Protein AF-K2DZ84-F1 (afdb_monomer)

Nearest PDB structures (foldseek):
  3q5f-assembly1_B  TM=2.623E-01  e=5.141E+00  Salmonella enterica subsp. enterica serovar Typhimurium
  3pfi-assembly1_A  TM=2.695E-01  e=9.584E+00  Campylobacter jejuni subsp. jejuni NCTC 11168 = ATCC 700819
  2rgx-assembly1_A  TM=2.648E-01  e=9.584E+00  Aquifex aeolicus

Secondary structure (DSSP, 8-state):
---HHHHHHHHTTTPPSSEEHHHHHHHHTTSEEEEETTEEEEHHHHHHH-S-SEESSHHHHHHHHHHHH-

Solvent-accessible surface area (backbone atoms only — not comparable to full-atom values): 4062 Å² total; per-residue (Å²): 135,84,52,22,46,62,39,50,48,59,70,48,68,82,66,72,65,65,38,40,44,65,55,47,35,74,76,41,16,86,42,74,33,47,49,48,90,95,49,72,40,46,39,35,61,58,58,68,70,40,87,65,64,56,33,74,40,68,65,52,50,34,48,47,48,42,72,76,71,105

Radius of gyration: 10.65 Å; Cα contacts (8 Å, |Δi|>4): 95; chains: 1; bounding box: 28×24×22 Å

Mean predicted aligned error: 4.3 Å

Structure (mmCIF, N/CA/C/O backbone):
data_AF-K2DZ84-F1
#
_entry.id   AF-K2DZ84-F1
#
loop_
_atom_site.group_PDB
_atom_site.id
_atom_site.type_symbol
_atom_site.label_atom_id
_atom_site.label_alt_id
_atom_site.label_comp_id
_atom_site.label_asym_id
_atom_site.label_entity_id
_atom_site.label_seq_id
_atom_site.pdbx_PDB_ins_code
_atom_site.Cartn_x
_atom_site.Cartn_y
_atom_site.Cartn_z
_atom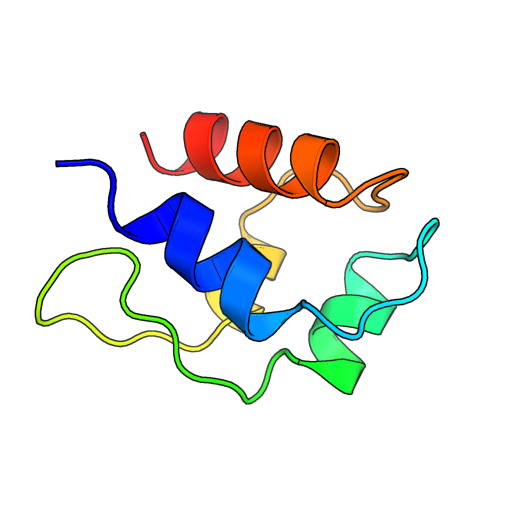_site.occupancy
_atom_site.B_iso_or_equiv
_atom_site.auth_seq_id
_atom_site.auth_comp_id
_atom_site.auth_asym_id
_atom_site.auth_atom_id
_atom_site.pdbx_PDB_model_num
ATOM 1 N N . MET A 1 1 ? -6.846 16.515 -12.808 1.00 43.59 1 MET A N 1
ATOM 2 C CA . MET A 1 1 ? -6.882 16.697 -11.339 1.00 43.59 1 MET A CA 1
ATOM 3 C C . MET A 1 1 ? -6.380 15.407 -10.699 1.00 43.59 1 MET A C 1
ATOM 5 O O . MET A 1 1 ? -7.183 14.562 -10.341 1.00 43.59 1 MET A O 1
ATOM 9 N N . ALA A 1 2 ? -5.062 15.213 -10.638 1.00 50.59 2 ALA A N 1
ATOM 10 C CA . ALA A 1 2 ? -4.450 13.994 -10.105 1.00 50.59 2 ALA A CA 1
ATOM 11 C C . ALA A 1 2 ? -4.286 14.113 -8.579 1.00 50.59 2 ALA A C 1
ATOM 13 O O . ALA A 1 2 ? -3.197 14.363 -8.076 1.00 50.59 2 ALA A O 1
ATOM 14 N N . TYR A 1 3 ? -5.390 14.033 -7.833 1.00 56.91 3 TYR A N 1
ATOM 15 C CA . TYR A 1 3 ? -5.337 14.030 -6.362 1.00 56.91 3 TYR A CA 1
ATOM 16 C C . TYR A 1 3 ? -5.030 12.640 -5.790 1.00 56.91 3 TYR A C 1
ATOM 18 O O . TYR A 1 3 ? -4.640 12.524 -4.628 1.00 56.91 3 TYR A O 1
ATOM 26 N N . GLY A 1 4 ? -5.192 11.590 -6.595 1.00 66.31 4 GLY A N 1
ATOM 27 C CA . GLY A 1 4 ? -5.216 10.235 -6.079 1.00 66.31 4 GLY A CA 1
ATOM 28 C C . GLY A 1 4 ? -3.854 9.632 -5.760 1.00 66.31 4 GLY A C 1
ATOM 29 O O . GLY A 1 4 ? -3.682 9.094 -4.667 1.00 66.31 4 GLY A O 1
ATOM 30 N N . ALA A 1 5 ? -2.864 9.795 -6.641 1.00 72.69 5 ALA A N 1
ATOM 31 C CA . ALA A 1 5 ? -1.535 9.218 -6.428 1.00 72.69 5 ALA A CA 1
ATOM 32 C C . ALA A 1 5 ? -0.847 9.828 -5.185 1.00 72.69 5 ALA A C 1
ATOM 34 O O . ALA A 1 5 ? -0.416 9.102 -4.291 1.00 72.69 5 ALA A O 1
ATOM 35 N N . ALA A 1 6 ? -0.922 11.157 -5.034 1.00 78.12 6 ALA A N 1
ATOM 36 C CA . ALA A 1 6 ? -0.426 11.882 -3.858 1.00 78.12 6 ALA A CA 1
ATOM 37 C C . ALA A 1 6 ? -1.138 11.498 -2.540 1.00 78.12 6 ALA A C 1
ATOM 39 O O . ALA A 1 6 ? -0.553 11.547 -1.454 1.00 78.12 6 ALA A O 1
ATOM 40 N N . SER A 1 7 ? -2.423 11.132 -2.607 1.00 82.50 7 SER A N 1
ATOM 41 C CA . SER A 1 7 ? -3.185 10.690 -1.432 1.00 82.50 7 SER A CA 1
ATOM 42 C C . SER A 1 7 ? -2.741 9.306 -0.959 1.00 82.50 7 SER A C 1
ATOM 44 O O . SER A 1 7 ? -2.689 9.060 0.249 1.00 82.50 7 SER A O 1
ATOM 46 N N . ILE A 1 8 ? -2.348 8.433 -1.890 1.00 82.88 8 ILE A N 1
ATOM 47 C CA . ILE A 1 8 ? -1.793 7.111 -1.589 1.00 82.88 8 ILE A CA 1
ATOM 48 C C . ILE A 1 8 ? -0.407 7.244 -0.960 1.00 82.88 8 ILE A C 1
ATOM 50 O O . ILE A 1 8 ? -0.205 6.730 0.141 1.00 82.88 8 ILE A O 1
ATOM 54 N N . THR A 1 9 ? 0.507 8.016 -1.559 1.00 82.44 9 THR A N 1
ATOM 55 C CA . THR A 1 9 ? 1.833 8.278 -0.965 1.00 82.44 9 THR A CA 1
ATOM 56 C C . THR A 1 9 ? 1.726 8.926 0.417 1.00 82.44 9 THR A C 1
ATOM 58 O O . THR A 1 9 ? 2.502 8.612 1.320 1.00 82.44 9 THR A O 1
ATOM 61 N N . LYS A 1 10 ? 0.709 9.762 0.658 1.00 84.94 10 LYS A N 1
ATOM 62 C CA . LYS A 1 10 ? 0.423 10.287 2.002 1.00 84.94 10 LYS A CA 1
ATOM 63 C C . LYS A 1 10 ? -0.069 9.207 2.972 1.00 84.94 10 LYS A C 1
ATOM 65 O O . LYS A 1 10 ? 0.336 9.217 4.136 1.00 84.94 10 LYS A O 1
ATOM 70 N N . ALA A 1 11 ? -0.923 8.285 2.529 1.00 86.69 11 ALA A N 1
ATOM 71 C CA . ALA A 1 11 ? -1.437 7.195 3.360 1.00 86.69 11 ALA A CA 1
ATOM 72 C C . ALA A 1 11 ? -0.331 6.223 3.808 1.00 86.69 11 ALA A C 1
ATOM 74 O O . ALA A 1 11 ? -0.392 5.706 4.929 1.00 86.69 11 ALA A O 1
ATO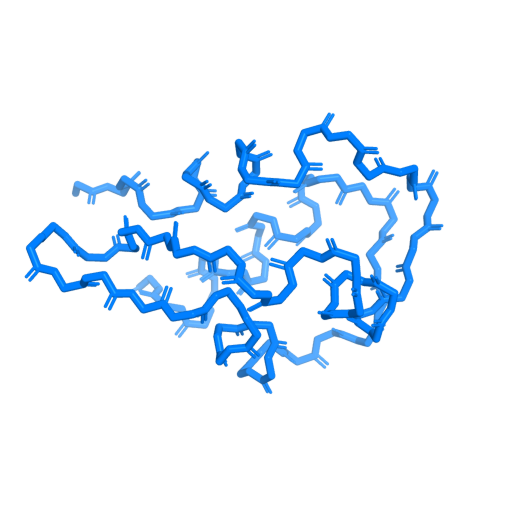M 75 N N . ILE A 1 12 ? 0.697 6.048 2.977 1.00 86.50 12 ILE A N 1
ATOM 76 C CA . ILE A 1 12 ? 1.848 5.166 3.214 1.00 86.50 12 ILE A CA 1
ATOM 77 C C . ILE A 1 12 ? 3.127 5.916 3.624 1.00 86.50 12 ILE A C 1
ATOM 79 O O . ILE A 1 12 ? 4.205 5.339 3.612 1.00 86.50 12 ILE A O 1
ATOM 83 N N . LYS A 1 13 ? 3.037 7.188 4.041 1.00 82.06 13 LYS A N 1
ATOM 84 C CA . LYS A 1 13 ? 4.199 8.037 4.392 1.00 82.06 13 LYS A CA 1
ATOM 85 C C . LYS A 1 13 ? 5.111 7.471 5.506 1.00 82.06 13 LYS A C 1
ATOM 87 O O . LYS A 1 13 ? 6.186 8.009 5.737 1.00 82.06 13 LYS A O 1
ATOM 92 N N . GLY A 1 14 ? 4.691 6.421 6.209 1.00 81.62 14 GLY A N 1
ATOM 93 C CA . GLY A 1 14 ? 5.491 5.724 7.222 1.00 81.62 14 GLY A CA 1
ATOM 94 C C . GLY A 1 14 ? 5.973 4.335 6.807 1.00 81.62 14 GLY A C 1
ATOM 95 O O . GLY A 1 14 ? 6.425 3.606 7.679 1.00 81.62 14 GLY A O 1
ATOM 96 N N . ALA A 1 15 ? 5.802 3.946 5.541 1.00 87.00 15 ALA A N 1
ATOM 97 C CA . ALA A 1 15 ? 6.270 2.660 5.046 1.00 87.00 15 ALA A CA 1
ATOM 98 C C . ALA A 1 15 ? 7.790 2.703 4.865 1.00 87.00 15 ALA A C 1
ATOM 100 O O . ALA A 1 15 ? 8.316 3.624 4.236 1.00 87.00 15 ALA A O 1
ATOM 101 N N . ASP A 1 16 ? 8.478 1.696 5.392 1.00 87.81 16 ASP A N 1
ATOM 102 C CA . ASP A 1 16 ? 9.892 1.468 5.120 1.00 87.81 16 ASP A CA 1
ATOM 103 C C . ASP A 1 16 ? 10.032 0.747 3.777 1.00 87.81 16 ASP A C 1
ATOM 105 O O . ASP A 1 16 ? 9.521 -0.355 3.591 1.00 87.81 16 ASP A O 1
ATOM 109 N N . PHE A 1 17 ? 10.705 1.391 2.826 1.00 88.00 17 PHE A N 1
ATOM 110 C CA . PHE A 1 17 ? 11.008 0.817 1.518 1.00 88.00 17 PHE A CA 1
ATOM 111 C C . PHE A 1 17 ? 12.440 0.248 1.500 1.00 88.00 17 PHE A C 1
ATOM 113 O O . PHE A 1 17 ? 13.325 0.846 2.119 1.00 88.00 17 PHE A O 1
ATOM 120 N N . PRO A 1 18 ? 12.712 -0.853 0.769 1.00 93.38 18 PRO A N 1
ATOM 121 C CA . PRO A 1 18 ? 11.790 -1.584 -0.104 1.00 93.38 18 PRO A CA 1
ATOM 122 C C . PRO A 1 18 ? 10.769 -2.424 0.678 1.00 93.38 18 PRO A C 1
ATOM 124 O O . PRO A 1 18 ? 11.101 -3.021 1.699 1.00 93.38 18 PRO A O 1
ATOM 127 N N . CYS A 1 19 ? 9.534 -2.495 0.177 1.00 93.06 19 CYS A N 1
ATOM 128 C CA . CYS A 1 19 ? 8.456 -3.281 0.785 1.00 93.06 19 CYS A CA 1
ATOM 129 C C . CYS A 1 19 ? 7.664 -4.064 -0.265 1.00 93.06 19 CYS A C 1
ATOM 131 O O . CYS A 1 19 ? 7.650 -3.715 -1.451 1.00 93.06 19 CYS A O 1
ATOM 133 N N . SER A 1 20 ? 6.991 -5.132 0.166 1.00 94.25 20 SER A N 1
ATOM 134 C CA . SER A 1 20 ? 6.074 -5.866 -0.705 1.00 94.25 20 SER A CA 1
ATOM 135 C C . SER A 1 20 ? 4.684 -5.220 -0.732 1.00 94.25 20 SER A C 1
ATOM 137 O O . SER A 1 20 ? 4.248 -4.580 0.229 1.00 94.25 20 SER A O 1
ATOM 139 N N . LYS A 1 21 ? 3.936 -5.443 -1.818 1.00 93.31 21 LYS A N 1
ATOM 140 C CA . LYS A 1 21 ? 2.509 -5.100 -1.925 1.00 93.31 21 LYS A CA 1
ATOM 141 C C . LYS A 1 21 ? 1.723 -5.667 -0.744 1.00 93.31 21 LYS A C 1
ATOM 143 O O . LYS A 1 21 ? 0.875 -4.979 -0.185 1.00 93.31 21 LYS A O 1
ATOM 148 N N . GLN A 1 22 ? 2.027 -6.899 -0.335 1.00 93.56 22 GLN A N 1
ATOM 149 C CA . GLN A 1 22 ? 1.382 -7.527 0.816 1.00 93.56 22 GLN A CA 1
ATOM 150 C C . GLN A 1 22 ? 1.699 -6.813 2.133 1.00 93.56 22 GLN A C 1
ATOM 152 O O . GLN A 1 22 ? 0.787 -6.598 2.925 1.00 93.56 22 GLN A O 1
ATOM 157 N N . ASP A 1 23 ? 2.934 -6.361 2.353 1.00 93.56 23 ASP A N 1
ATOM 158 C CA . ASP A 1 23 ? 3.272 -5.573 3.548 1.00 93.56 23 ASP A CA 1
ATOM 159 C C . ASP A 1 23 ? 2.500 -4.251 3.587 1.00 93.56 23 ASP A C 1
ATOM 161 O O . ASP A 1 23 ? 1.996 -3.853 4.643 1.00 93.56 23 ASP A O 1
ATOM 165 N N . LEU A 1 24 ? 2.342 -3.598 2.430 1.00 91.81 24 LEU A N 1
ATOM 166 C CA . LEU A 1 24 ? 1.531 -2.388 2.300 1.00 91.81 24 LEU A CA 1
ATOM 167 C C . LEU A 1 24 ? 0.045 -2.665 2.563 1.00 91.81 24 LEU A C 1
ATOM 169 O O . LEU A 1 24 ? -0.602 -1.888 3.265 1.00 91.81 24 LEU A O 1
ATOM 173 N N . ILE A 1 25 ? -0.498 -3.773 2.053 1.00 93.12 25 ILE A N 1
ATOM 174 C CA . ILE A 1 25 ? -1.884 -4.189 2.308 1.00 93.12 25 ILE A CA 1
ATOM 175 C C . ILE A 1 25 ? -2.090 -4.490 3.796 1.00 93.12 25 ILE A C 1
ATOM 177 O O . ILE A 1 25 ? -3.063 -4.018 4.380 1.00 93.12 25 ILE A O 1
ATOM 181 N N . ASN A 1 26 ? -1.168 -5.209 4.430 1.00 93.88 26 ASN A N 1
ATOM 182 C CA . ASN A 1 26 ? -1.272 -5.577 5.840 1.00 93.88 26 ASN A CA 1
ATOM 183 C C . ASN A 1 26 ? -1.130 -4.362 6.768 1.00 93.88 26 ASN A C 1
ATOM 185 O O . ASN A 1 26 ? -1.849 -4.253 7.757 1.00 93.88 26 ASN A O 1
ATOM 189 N N . SER A 1 27 ? -0.230 -3.432 6.442 1.00 92.19 27 SER A N 1
ATOM 190 C CA . SER A 1 27 ? 0.070 -2.274 7.296 1.00 92.19 27 SER A CA 1
ATOM 191 C C . SER A 1 27 ? -0.862 -1.085 7.047 1.00 92.19 27 SER A C 1
ATOM 193 O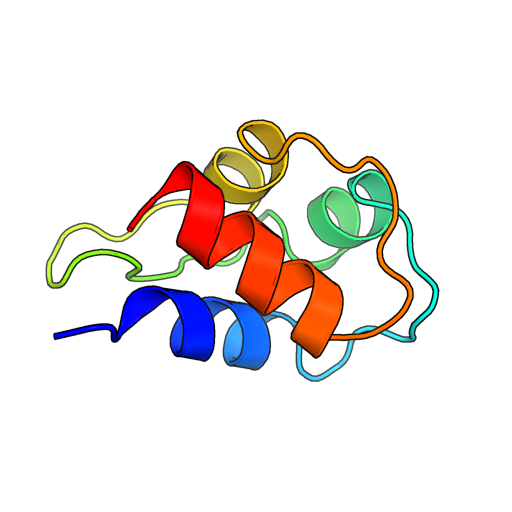 O . SER A 1 27 ? -1.157 -0.311 7.960 1.00 92.19 27 SER A O 1
ATOM 195 N N . TYR A 1 28 ? -1.314 -0.905 5.803 1.00 92.06 28 TYR A N 1
ATOM 196 C CA . TYR A 1 28 ? -2.031 0.293 5.362 1.00 92.06 28 TYR A CA 1
ATOM 197 C C . TYR A 1 28 ? -3.323 0.003 4.599 1.00 92.06 28 TYR A C 1
ATOM 199 O O . TYR A 1 28 ? -4.085 0.936 4.350 1.00 92.06 28 TYR A O 1
ATOM 207 N N . GLY A 1 29 ? -3.620 -1.248 4.250 1.00 89.62 29 GLY A N 1
ATOM 208 C CA . GLY A 1 29 ? -4.757 -1.604 3.400 1.00 89.62 29 GLY A CA 1
ATOM 209 C C . GLY A 1 29 ? -6.132 -1.252 3.976 1.00 89.62 29 GLY A C 1
ATOM 210 O O . GLY A 1 29 ? -7.087 -1.084 3.214 1.00 89.62 29 GLY A O 1
ATOM 211 N N . ASP A 1 30 ? -6.236 -1.089 5.297 1.00 91.50 30 ASP A N 1
ATOM 212 C CA . ASP A 1 30 ? -7.461 -0.660 5.986 1.00 91.50 30 ASP A CA 1
ATOM 213 C C . ASP A 1 30 ? -7.748 0.843 5.856 1.00 91.50 30 ASP A C 1
ATOM 215 O O . ASP A 1 30 ? -8.891 1.275 6.075 1.00 91.50 30 ASP A O 1
ATOM 219 N N . LYS A 1 31 ? -6.735 1.638 5.479 1.00 90.56 31 LYS A N 1
ATOM 220 C CA . LYS A 1 31 ? -6.868 3.084 5.286 1.00 90.56 31 LYS A CA 1
ATOM 221 C C . LYS A 1 31 ? -7.761 3.384 4.089 1.00 90.56 31 LYS A C 1
ATOM 223 O O . LYS A 1 31 ? -7.733 2.691 3.074 1.00 90.56 31 LYS A O 1
ATOM 228 N N . GLU A 1 32 ? -8.540 4.446 4.217 1.00 88.44 32 GLU A N 1
ATOM 229 C CA . GLU A 1 32 ? -9.351 4.976 3.126 1.00 88.44 32 GLU A CA 1
ATOM 230 C C . GLU A 1 32 ? -8.601 6.103 2.444 1.00 88.44 32 GLU A C 1
ATOM 232 O O . GLU A 1 32 ? -8.052 6.993 3.097 1.00 88.44 32 GLU A O 1
ATOM 237 N N . VAL A 1 33 ? -8.565 6.033 1.119 1.00 87.00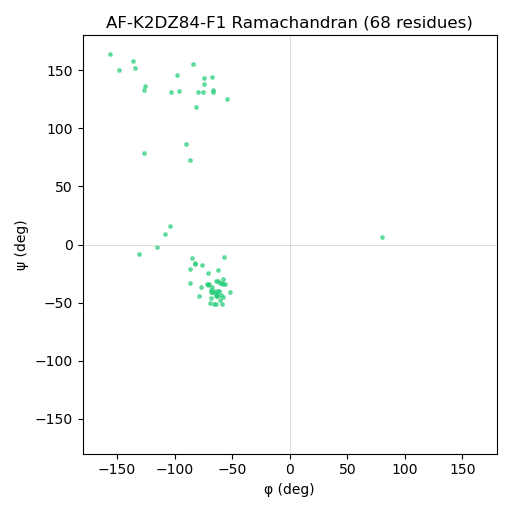 33 VAL A N 1
ATOM 238 C CA . VAL A 1 33 ? -7.956 7.053 0.279 1.00 87.00 33 VAL A CA 1
ATOM 239 C C . VAL A 1 33 ? -8.975 7.514 -0.749 1.00 87.00 33 VAL A C 1
ATOM 241 O O . VAL A 1 33 ? -9.702 6.720 -1.347 1.00 87.00 33 VAL A O 1
ATOM 244 N N . GLU A 1 34 ? -9.037 8.824 -0.946 1.00 83.06 34 GLU A N 1
ATOM 245 C CA . GLU A 1 34 ? -9.814 9.416 -2.027 1.00 83.06 34 GLU A CA 1
ATOM 246 C C . GLU A 1 34 ? -8.921 9.533 -3.255 1.00 83.06 34 GLU A C 1
ATOM 248 O O . GLU A 1 34 ? -8.275 10.558 -3.483 1.00 83.06 34 GLU A O 1
ATOM 253 N N . TYR A 1 35 ? -8.863 8.453 -4.039 1.00 73.19 35 TYR A N 1
ATOM 254 C CA . TYR A 1 35 ? -8.213 8.511 -5.343 1.00 73.19 35 TYR A CA 1
ATOM 255 C C . TYR A 1 35 ? -8.989 9.450 -6.282 1.00 73.19 35 TYR A C 1
ATOM 257 O O . TYR A 1 35 ? -8.449 10.412 -6.834 1.00 73.19 35 TYR A O 1
ATOM 265 N N . THR A 1 36 ? -10.299 9.212 -6.378 1.00 72.25 36 THR A N 1
ATOM 266 C CA . THR A 1 36 ? -11.266 10.076 -7.055 1.00 72.25 36 THR A CA 1
ATOM 267 C C . THR A 1 36 ? -12.050 10.863 -6.009 1.00 72.25 36 THR A C 1
ATOM 269 O O . THR A 1 36 ? -12.571 10.291 -5.052 1.00 72.25 36 THR A O 1
ATOM 272 N N . LYS A 1 37 ? -12.155 12.182 -6.196 1.00 72.69 37 LYS A N 1
ATOM 273 C CA . LYS A 1 37 ? -12.865 13.071 -5.266 1.00 72.69 37 LYS A CA 1
ATOM 274 C C . LYS A 1 37 ? -14.300 12.586 -5.035 1.00 72.69 37 LYS A C 1
ATOM 276 O O . LYS A 1 37 ? -15.060 12.459 -5.993 1.00 72.69 37 LYS A O 1
ATOM 281 N N . GLY A 1 38 ? -14.670 12.376 -3.771 1.00 77.00 38 GLY A N 1
ATOM 282 C CA . GLY A 1 38 ? -16.015 11.930 -3.393 1.00 77.00 38 GLY A CA 1
ATOM 283 C C . GLY A 1 38 ? -16.271 10.428 -3.553 1.00 77.00 38 GLY A C 1
ATOM 284 O O . GLY A 1 38 ? -17.403 9.999 -3.350 1.00 77.00 38 GLY A O 1
ATOM 285 N N . ASN A 1 39 ? -15.247 9.633 -3.882 1.00 78.50 39 ASN A N 1
ATOM 286 C CA . ASN A 1 39 ? -15.320 8.174 -3.870 1.00 78.50 39 ASN A CA 1
ATOM 287 C C . ASN A 1 39 ? -14.172 7.590 -3.024 1.00 78.50 39 ASN A C 1
ATOM 289 O O . ASN A 1 39 ? -13.142 7.182 -3.577 1.00 78.50 39 ASN A O 1
ATOM 293 N N . PRO A 1 40 ? -14.306 7.601 -1.684 1.00 83.25 40 PRO A N 1
ATOM 294 C CA . PRO A 1 40 ? -13.327 6.984 -0.805 1.00 83.25 40 PRO A CA 1
ATOM 295 C C . PRO A 1 40 ? -13.339 5.469 -1.004 1.00 83.25 40 PRO A C 1
ATOM 297 O O . PRO A 1 40 ? -14.383 4.820 -0.974 1.00 83.25 40 PRO A O 1
ATOM 300 N N . GLN A 1 41 ? -12.155 4.899 -1.181 1.00 87.44 41 GLN A N 1
ATOM 301 C CA . GLN A 1 41 ? -11.975 3.467 -1.379 1.00 87.44 41 GLN A CA 1
ATOM 302 C C . GLN A 1 41 ? -10.828 2.960 -0.509 1.00 87.44 41 GLN A C 1
ATOM 304 O O . GLN A 1 41 ? -9.920 3.706 -0.127 1.00 87.44 41 GLN A O 1
ATOM 309 N N . LYS A 1 42 ? -10.904 1.684 -0.123 1.00 91.50 42 LYS A N 1
ATOM 310 C CA . LYS A 1 42 ? -9.874 1.063 0.710 1.00 91.50 42 LYS A CA 1
ATOM 311 C C . LYS A 1 42 ? -8.579 0.969 -0.079 1.00 91.50 42 LYS A C 1
ATOM 313 O O . LYS A 1 42 ? -8.580 0.466 -1.201 1.00 91.50 42 LYS A O 1
ATOM 318 N N . LEU A 1 43 ? -7.473 1.364 0.546 1.00 90.00 43 LEU A N 1
ATOM 319 C CA . LEU A 1 43 ? -6.154 1.303 -0.070 1.00 90.00 43 LEU A CA 1
ATOM 320 C C . LEU A 1 43 ? -5.813 -0.119 -0.533 1.00 90.00 43 LEU A C 1
ATOM 322 O O . LEU A 1 43 ? -5.212 -0.280 -1.587 1.00 90.00 43 LEU A O 1
ATOM 326 N N . ARG A 1 44 ? -6.268 -1.158 0.185 1.00 93.62 44 ARG A N 1
ATOM 327 C CA . ARG A 1 44 ? -6.077 -2.548 -0.254 1.00 93.62 44 ARG A CA 1
ATOM 328 C C . ARG A 1 44 ? -6.666 -2.844 -1.635 1.00 93.62 44 ARG A C 1
ATOM 330 O O . ARG A 1 44 ? -6.106 -3.662 -2.347 1.00 93.62 44 ARG A O 1
ATOM 337 N N . ASN A 1 45 ? -7.787 -2.220 -2.004 1.00 91.06 45 ASN A N 1
ATOM 338 C CA . ASN A 1 45 ? -8.426 -2.472 -3.295 1.00 91.06 45 ASN A CA 1
ATOM 339 C C . ASN A 1 45 ? -7.544 -1.920 -4.412 1.00 91.06 45 ASN A C 1
ATOM 341 O O . ASN A 1 45 ? -7.218 -2.654 -5.333 1.00 91.06 45 ASN A O 1
ATOM 345 N N . ILE A 1 46 ? -7.061 -0.689 -4.232 1.00 88.94 46 ILE A N 1
ATOM 346 C CA . ILE A 1 46 ? -6.116 -0.048 -5.148 1.00 88.94 46 ILE A CA 1
ATOM 347 C C . ILE A 1 46 ? -4.837 -0.876 -5.266 1.00 88.94 46 ILE A C 1
ATOM 349 O O . ILE A 1 46 ? -4.431 -1.215 -6.367 1.00 88.94 46 ILE A O 1
ATOM 353 N N . LEU A 1 47 ? -4.223 -1.253 -4.138 1.00 91.00 47 LEU A N 1
ATOM 354 C CA . LEU A 1 47 ? -2.981 -2.035 -4.125 1.00 91.00 47 LEU A CA 1
ATOM 355 C C . LEU A 1 47 ? -3.129 -3.402 -4.811 1.00 91.00 47 LEU A C 1
ATOM 357 O O . LEU A 1 47 ? -2.172 -3.879 -5.412 1.00 91.00 47 LEU A O 1
ATOM 361 N N . ASN A 1 48 ? -4.306 -4.030 -4.730 1.00 92.12 48 ASN A N 1
ATOM 362 C CA . ASN A 1 48 ? -4.591 -5.292 -5.418 1.00 92.12 48 ASN A CA 1
ATOM 363 C C . A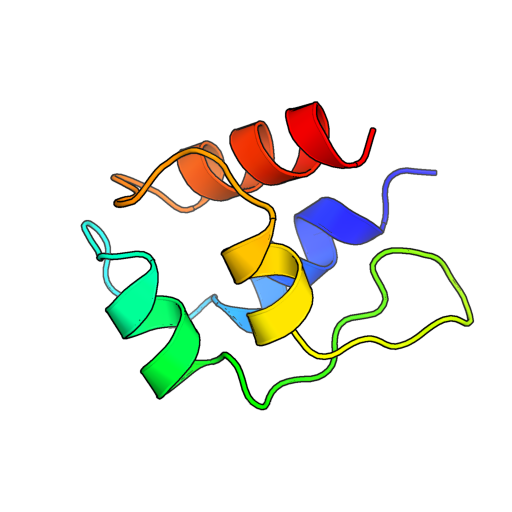SN A 1 48 ? -4.722 -5.137 -6.941 1.00 92.12 48 ASN A C 1
ATOM 365 O O . ASN A 1 48 ? -4.517 -6.116 -7.652 1.00 92.12 48 ASN A O 1
ATOM 369 N N . GLU A 1 49 ? -5.060 -3.946 -7.438 1.00 90.38 49 GLU A N 1
ATOM 370 C CA . GLU A 1 49 ? -5.146 -3.660 -8.876 1.00 90.38 49 GLU A CA 1
ATOM 371 C C . GLU A 1 49 ? -3.777 -3.349 -9.498 1.00 90.38 49 GLU A C 1
ATOM 373 O O . GLU A 1 49 ? -3.632 -3.410 -10.718 1.00 90.38 49 GLU A O 1
ATOM 378 N N . LEU A 1 50 ? -2.761 -3.054 -8.679 1.00 90.06 50 LEU A N 1
ATOM 379 C CA . LEU A 1 50 ? -1.422 -2.738 -9.171 1.00 90.06 50 LEU A CA 1
ATOM 380 C C . LEU A 1 50 ? -0.682 -3.993 -9.662 1.00 90.06 50 LEU A C 1
ATOM 382 O O . LEU A 1 50 ? -0.699 -5.025 -8.977 1.00 90.06 50 LEU A O 1
ATOM 386 N N . PRO A 1 51 ? 0.029 -3.917 -10.801 1.00 89.12 51 PRO A N 1
ATOM 387 C CA . PRO A 1 51 ? 0.740 -5.058 -11.366 1.00 89.12 51 PRO A CA 1
ATOM 388 C C . PRO A 1 51 ? 1.975 -5.445 -10.542 1.00 89.12 51 PRO A C 1
ATOM 390 O O . PRO A 1 51 ? 2.255 -6.634 -10.406 1.00 89.12 51 PRO A O 1
ATOM 393 N N . SER A 1 52 ? 2.687 -4.489 -9.935 1.00 93.06 52 SER A N 1
ATOM 394 C CA . SER A 1 52 ? 3.950 -4.770 -9.238 1.00 93.06 52 SER A CA 1
ATOM 395 C C . SER A 1 52 ? 3.741 -5.349 -7.849 1.00 93.06 52 SER A C 1
ATOM 397 O O . SER A 1 52 ? 3.007 -4.780 -7.047 1.00 93.06 52 SER A O 1
ATOM 399 N N . ASP A 1 53 ? 4.425 -6.444 -7.519 1.00 93.12 53 ASP A N 1
ATOM 400 C CA . AS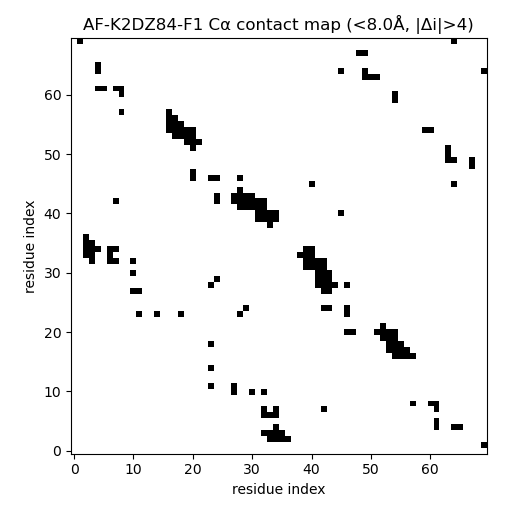P A 1 53 ? 4.330 -7.114 -6.210 1.00 93.12 53 ASP A CA 1
ATOM 401 C C . ASP A 1 53 ? 5.245 -6.534 -5.124 1.00 93.12 53 ASP A C 1
ATOM 403 O O . ASP A 1 53 ? 5.089 -6.846 -3.941 1.00 93.12 53 ASP A O 1
ATOM 407 N N . SER A 1 54 ? 6.183 -5.670 -5.498 1.00 93.12 54 SER A N 1
ATOM 408 C CA . SER A 1 54 ? 7.110 -5.004 -4.585 1.00 93.12 54 SER A CA 1
ATOM 409 C C . SER A 1 54 ? 7.465 -3.625 -5.100 1.00 93.12 54 SER A C 1
ATOM 411 O O . SER A 1 54 ? 7.554 -3.435 -6.309 1.00 93.12 54 SER A O 1
ATOM 413 N N . TYR A 1 55 ? 7.749 -2.712 -4.179 1.00 92.31 55 TYR A N 1
ATOM 414 C CA . TYR A 1 55 ? 8.092 -1.334 -4.492 1.00 92.31 55 TYR A CA 1
ATOM 415 C C . TYR A 1 55 ? 9.411 -0.973 -3.825 1.00 92.31 55 TYR A C 1
ATOM 417 O O . TYR A 1 55 ? 9.616 -1.231 -2.633 1.00 92.31 55 TYR A O 1
ATOM 425 N N . ASN A 1 56 ? 10.304 -0.346 -4.586 1.00 91.81 56 ASN A N 1
ATOM 426 C CA . ASN A 1 56 ? 11.612 0.075 -4.077 1.00 91.81 56 ASN A CA 1
ATOM 427 C C . ASN A 1 56 ? 11.575 1.457 -3.427 1.00 91.81 56 ASN A C 1
ATOM 429 O O . ASN A 1 56 ? 12.456 1.807 -2.646 1.00 91.81 56 ASN A O 1
ATOM 433 N N . SER A 1 57 ? 10.573 2.263 -3.768 1.00 90.81 57 SER A N 1
ATOM 434 C CA . SER A 1 57 ? 10.408 3.612 -3.245 1.00 90.81 57 SER A CA 1
ATOM 435 C C . SER A 1 57 ? 8.944 4.058 -3.334 1.00 90.81 57 SER A C 1
ATOM 437 O O . SER A 1 57 ? 8.177 3.485 -4.110 1.00 90.81 57 SER A O 1
ATOM 439 N N . PRO A 1 58 ? 8.545 5.122 -2.616 1.00 87.75 58 PRO A N 1
ATOM 440 C CA . PRO A 1 58 ? 7.213 5.705 -2.764 1.00 87.75 58 PRO A CA 1
ATOM 441 C C . PRO A 1 58 ? 6.900 6.169 -4.196 1.00 87.75 58 PRO A C 1
ATOM 443 O O . PRO A 1 58 ? 5.741 6.149 -4.596 1.00 87.75 58 PRO A O 1
ATOM 446 N N . ALA A 1 59 ? 7.918 6.582 -4.961 1.00 88.56 59 ALA A N 1
ATOM 447 C CA . ALA A 1 59 ? 7.756 7.033 -6.344 1.00 88.56 59 ALA A CA 1
ATOM 448 C C . ALA A 1 59 ? 7.411 5.880 -7.302 1.00 88.56 59 ALA A C 1
ATOM 450 O O . ALA A 1 59 ? 6.644 6.079 -8.235 1.00 88.56 59 ALA A O 1
ATOM 451 N N . ASP A 1 60 ? 7.941 4.683 -7.034 1.00 90.12 60 ASP A N 1
ATOM 452 C CA . ASP A 1 60 ? 7.637 3.442 -7.763 1.00 90.12 60 ASP A CA 1
ATOM 453 C C . ASP A 1 60 ? 6.140 3.110 -7.642 1.00 90.12 60 ASP A C 1
ATOM 455 O O . ASP A 1 60 ? 5.430 2.938 -8.626 1.00 90.12 60 ASP A O 1
ATOM 459 N N . LEU A 1 61 ? 5.624 3.170 -6.408 1.00 88.38 61 LEU A N 1
ATOM 460 C CA . LEU A 1 61 ? 4.200 2.991 -6.133 1.00 88.38 61 LEU A CA 1
ATOM 461 C C . LEU A 1 61 ? 3.338 4.084 -6.780 1.00 88.38 61 LEU A C 1
ATOM 463 O O . LEU A 1 61 ? 2.273 3.796 -7.318 1.00 88.38 61 LEU A O 1
ATOM 467 N N . GLU A 1 62 ? 3.768 5.345 -6.704 1.00 87.44 62 GLU A N 1
ATOM 468 C CA . GLU A 1 62 ? 3.042 6.466 -7.310 1.00 87.44 62 GLU A CA 1
ATOM 469 C C . GLU A 1 62 ? 2.922 6.311 -8.831 1.00 87.44 62 GLU A C 1
ATOM 471 O O . GLU A 1 62 ? 1.860 6.588 -9.393 1.00 87.44 62 GLU A O 1
ATOM 476 N N . HIS A 1 63 ? 3.991 5.837 -9.475 1.00 88.62 63 HIS A N 1
ATOM 477 C CA . HIS A 1 63 ? 4.026 5.563 -10.904 1.00 88.62 63 HIS A CA 1
ATOM 478 C C . HIS A 1 63 ? 3.046 4.453 -11.294 1.00 88.62 63 HIS A C 1
ATOM 480 O O . HIS A 1 63 ? 2.191 4.692 -12.143 1.00 88.62 63 HIS A O 1
ATOM 486 N N . ASP A 1 64 ? 3.096 3.303 -10.617 1.00 89.50 64 ASP A N 1
ATOM 487 C CA . ASP A 1 64 ? 2.193 2.169 -10.865 1.00 89.50 64 ASP A CA 1
ATOM 488 C C . ASP A 1 64 ? 0.721 2.557 -10.694 1.00 89.50 64 ASP A C 1
ATOM 490 O O . ASP A 1 64 ? -0.132 2.249 -11.525 1.00 89.50 64 ASP A O 1
ATOM 494 N N . VAL A 1 65 ? 0.410 3.289 -9.622 1.00 86.38 65 VAL A N 1
ATOM 495 C CA . VAL A 1 65 ? -0.940 3.809 -9.387 1.00 86.38 65 VAL A CA 1
ATOM 496 C C . VAL A 1 65 ? -1.374 4.727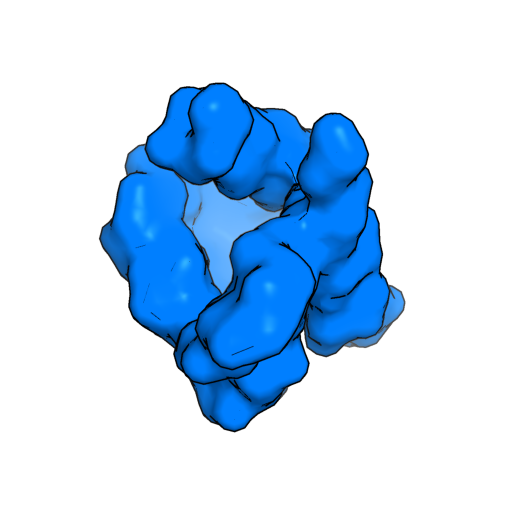 -10.526 1.00 86.38 65 VAL A C 1
ATOM 498 O O . VAL A 1 65 ? -2.531 4.681 -10.943 1.00 86.38 65 VAL A O 1
ATOM 501 N N . HIS A 1 66 ? -0.488 5.605 -10.995 1.00 85.12 66 HIS A N 1
ATOM 502 C CA . HIS A 1 66 ? -0.813 6.511 -12.087 1.00 85.12 66 HIS A CA 1
ATOM 503 C C . HIS A 1 66 ? -1.008 5.766 -13.409 1.00 85.12 66 HIS A C 1
ATOM 505 O O . HIS A 1 66 ? -1.898 6.141 -14.161 1.00 85.12 66 HIS A O 1
AT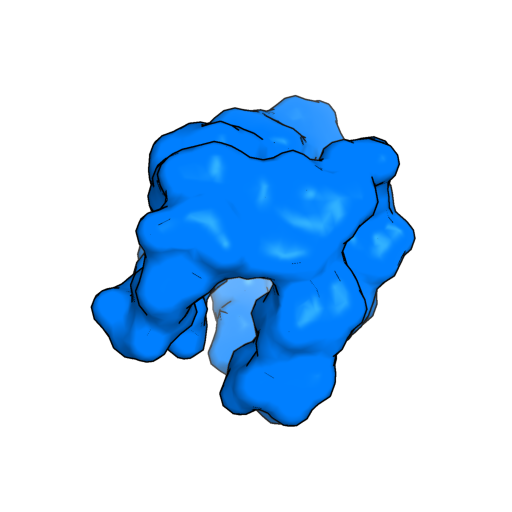OM 511 N N . GLU A 1 67 ? -0.240 4.710 -13.670 1.00 86.81 67 GLU A N 1
ATOM 512 C CA . GLU A 1 67 ? -0.378 3.893 -14.877 1.00 86.81 67 GLU A CA 1
ATOM 513 C C . GLU A 1 67 ? -1.697 3.104 -14.899 1.00 86.81 67 GLU A C 1
ATOM 515 O O . GLU A 1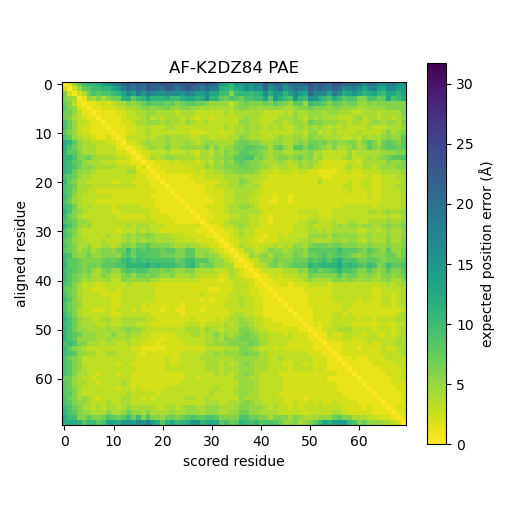 67 ? -2.367 3.050 -15.928 1.00 86.81 67 GLU A O 1
ATOM 520 N N . VAL A 1 68 ? -2.109 2.537 -13.760 1.00 84.88 68 VAL A N 1
ATOM 521 C CA . VAL A 1 68 ? -3.342 1.734 -13.672 1.00 84.88 68 VAL A CA 1
ATOM 522 C C . VAL A 1 68 ? -4.602 2.602 -13.632 1.00 84.88 68 VAL A C 1
ATOM 524 O O . VAL A 1 68 ? -5.635 2.215 -14.176 1.00 84.88 68 VAL A O 1
ATOM 527 N N . MET A 1 69 ? -4.543 3.761 -12.971 1.00 76.50 69 MET A N 1
ATOM 528 C CA . MET A 1 69 ? -5.730 4.566 -12.649 1.00 76.50 69 MET A CA 1
ATOM 529 C C . MET A 1 69 ? -5.795 5.942 -13.335 1.00 76.50 69 MET A C 1
ATOM 531 O O . MET A 1 69 ? -6.743 6.691 -13.081 1.00 76.50 69 MET A O 1
ATOM 535 N N . GLY A 1 70 ? -4.774 6.314 -14.115 1.00 69.62 70 GLY A N 1
ATOM 536 C CA . GLY A 1 70 ? -4.669 7.607 -14.802 1.00 69.62 70 GLY A CA 1
ATOM 537 C C . GLY A 1 70 ? -5.326 7.635 -16.173 1.00 69.62 70 GLY A C 1
ATOM 538 O O . GLY A 1 70 ? -6.575 7.661 -16.231 1.00 69.62 70 GLY A O 1
#

Foldseek 3Di:
DQPQLVQLCVQCVPDDPFDFLVVCCVVRQQDWGCRDPPDTDGVNVLSVQFPGGTDRDSVRSSVSSVVRPD

pLDDT: mean 85.3, std 9.86, range [43.59, 94.25]

Sequence (70 aa):
MAYGAASITKAIKGADFPCSKQDLINSYGDKEVEYTKGNPQKLRNILNELPSDSYNSPADLEHDVHEVMG